Protein AF-A0A3D8VF14-F1 (afdb_monomer_lite)

Sequence (162 aa):
MRRDALTACCIALALAACGTTPEPVAVPSKEEAREQPVPIVTVTRGEFTLAADKLDVWNAVGQIVVNARGVEYLGRAQMLDLYSLRYRGVEFLVLTKAMTAAETGNVIRTRVTARTPAGKPIDNDATAEVLAMLQRALPAEVERVRAQQAKQKKKPVKRAKP

Foldseek 3Di:
DDDDDDDDDDDDDDDDDDDDDDDDDDDDDDDDDPPPPDFPFDDDQFKTKGQDALVLLLVLLVVDQVPPPQKDFPDDDVVQQWTWIAHPNATKIWHWAWDDCVVPVNGTMTMIGIAHPVRHHDRDPRSSVSVVSSVVRRVVSSVVSVVVVVVVVPDPPPPPDD

Structure (mmCIF, N/CA/C/O backbone):
data_AF-A0A3D8VF14-F1
#
_entry.id   AF-A0A3D8VF14-F1
#
loop_
_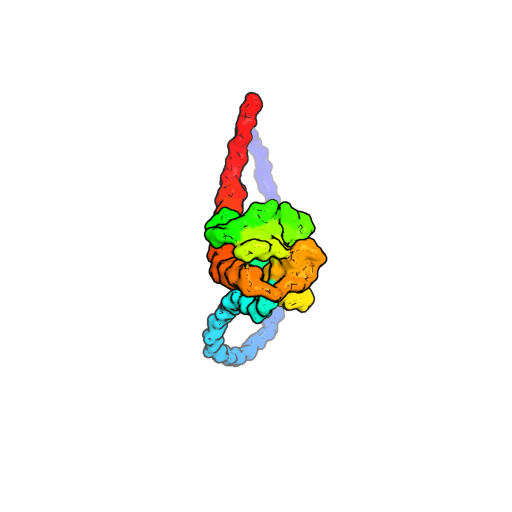atom_site.group_PDB
_atom_site.id
_atom_site.type_symbol
_atom_site.label_atom_id
_atom_site.label_alt_id
_atom_site.label_comp_id
_atom_site.label_asym_id
_atom_site.label_entity_id
_atom_site.label_seq_id
_atom_site.pdbx_PDB_ins_code
_atom_site.Cartn_x
_atom_site.Cartn_y
_atom_site.Cartn_z
_atom_site.occupancy
_atom_site.B_iso_or_equiv
_atom_site.auth_seq_id
_atom_site.auth_comp_id
_atom_site.auth_asym_id
_atom_site.auth_atom_id
_atom_site.pdbx_PDB_model_num
ATOM 1 N N . MET A 1 1 ? -8.199 18.675 -70.966 1.00 41.81 1 MET A N 1
ATOM 2 C CA . MET A 1 1 ? -6.810 18.923 -71.418 1.00 41.81 1 MET A CA 1
ATOM 3 C C . MET A 1 1 ? -5.908 18.346 -70.331 1.00 41.81 1 MET A C 1
ATOM 5 O O . MET A 1 1 ? -5.897 18.918 -69.259 1.00 41.81 1 MET A O 1
ATOM 9 N N . ARG A 1 2 ? -5.469 17.078 -70.340 1.00 44.56 2 ARG A N 1
ATOM 10 C CA . ARG A 1 2 ? -4.540 16.341 -71.230 1.00 44.56 2 ARG A CA 1
ATOM 11 C C . ARG A 1 2 ? -3.186 17.033 -71.437 1.00 44.56 2 ARG A C 1
ATOM 13 O O . ARG A 1 2 ? -3.196 18.135 -71.979 1.00 44.56 2 ARG A O 1
ATOM 20 N N . ARG A 1 3 ? -2.131 16.248 -71.135 1.00 45.19 3 ARG A N 1
ATOM 21 C CA . ARG A 1 3 ? -0.686 16.318 -71.464 1.00 45.19 3 ARG A CA 1
ATOM 22 C C . ARG A 1 3 ? 0.226 16.626 -70.269 1.00 45.19 3 ARG A C 1
ATOM 24 O O . ARG A 1 3 ? -0.072 17.567 -69.553 1.00 45.19 3 ARG A O 1
ATOM 31 N N . ASP A 1 4 ? 1.332 15.942 -69.964 1.00 44.56 4 ASP A N 1
ATOM 32 C CA . ASP A 1 4 ? 2.061 14.744 -70.443 1.00 44.56 4 ASP A CA 1
ATOM 33 C C . ASP A 1 4 ? 3.101 14.447 -69.314 1.00 44.56 4 ASP A C 1
ATOM 35 O O . ASP A 1 4 ? 3.607 15.383 -68.704 1.00 44.56 4 ASP A O 1
ATOM 39 N N . ALA A 1 5 ? 3.204 13.242 -68.745 1.00 46.09 5 ALA A N 1
ATOM 40 C CA . ALA A 1 5 ? 4.055 12.104 -69.132 1.00 46.09 5 ALA A CA 1
ATOM 41 C C . ALA A 1 5 ? 5.567 12.207 -68.785 1.00 46.09 5 ALA A C 1
ATOM 43 O O . ALA A 1 5 ? 6.276 13.066 -69.287 1.00 46.09 5 ALA A O 1
ATOM 44 N N . LEU A 1 6 ? 6.008 11.196 -68.014 1.00 48.19 6 LEU A N 1
ATOM 45 C CA . LEU A 1 6 ? 7.300 10.480 -68.027 1.00 48.19 6 LEU A CA 1
ATOM 46 C C . LEU A 1 6 ? 8.624 11.214 -67.734 1.00 48.19 6 LEU A C 1
ATOM 48 O O . LEU A 1 6 ? 9.002 12.129 -68.448 1.00 48.19 6 LEU A O 1
ATOM 52 N N . THR A 1 7 ? 9.398 10.656 -66.787 1.00 58.09 7 THR A N 1
ATOM 53 C CA . THR A 1 7 ? 10.824 10.215 -66.887 1.00 58.09 7 THR A CA 1
ATOM 54 C C . THR A 1 7 ? 11.209 9.678 -65.487 1.00 58.09 7 THR A C 1
ATOM 56 O O . THR A 1 7 ? 11.235 10.454 -64.542 1.00 58.09 7 THR A O 1
ATOM 59 N N . ALA A 1 8 ? 11.217 8.378 -65.158 1.00 42.50 8 ALA A N 1
ATOM 60 C CA . ALA A 1 8 ? 11.991 7.215 -65.630 1.00 42.50 8 ALA A CA 1
ATOM 61 C C . ALA A 1 8 ? 13.462 7.164 -65.147 1.00 42.50 8 ALA A C 1
ATOM 63 O O . ALA A 1 8 ? 14.253 8.008 -65.540 1.00 42.50 8 ALA A O 1
ATOM 64 N N . CYS A 1 9 ? 13.789 6.078 -64.414 1.00 36.78 9 CYS A N 1
ATOM 65 C CA . CYS A 1 9 ? 15.118 5.475 -64.161 1.00 36.78 9 CYS A CA 1
ATOM 66 C C . CYS A 1 9 ? 16.145 6.323 -63.365 1.00 36.78 9 CYS A C 1
ATOM 68 O O . CYS A 1 9 ? 16.334 7.494 -63.632 1.00 36.78 9 CYS A O 1
ATOM 70 N N . CYS A 1 10 ? 16.852 5.827 -62.344 1.00 45.12 10 CYS A N 1
ATOM 71 C CA . CYS A 1 10 ? 17.641 4.597 -62.333 1.00 45.12 10 CYS A CA 1
ATOM 72 C C . CYS A 1 10 ? 17.719 3.964 -60.934 1.00 45.12 10 CYS A C 1
ATOM 74 O O . CYS A 1 10 ? 18.094 4.599 -59.951 1.00 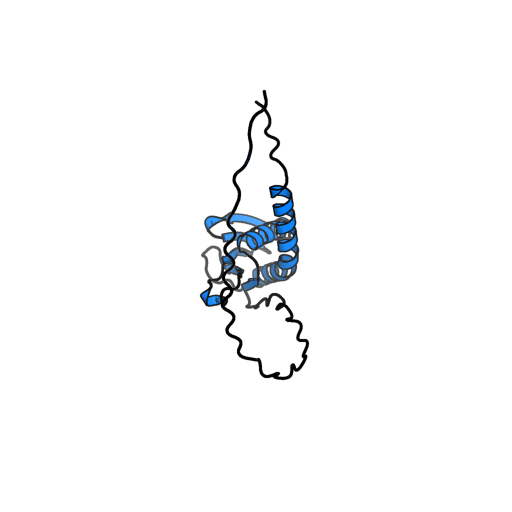45.12 10 CYS A O 1
ATOM 76 N N . ILE A 1 11 ? 17.434 2.665 -60.897 1.00 56.12 11 ILE A N 1
ATO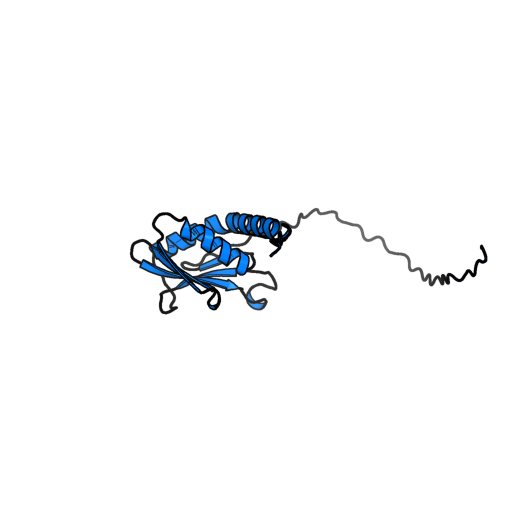M 77 C CA . ILE A 1 11 ? 17.815 1.729 -59.841 1.00 56.12 11 ILE A CA 1
ATOM 78 C C . ILE A 1 11 ? 19.313 1.443 -60.007 1.00 56.12 11 ILE A C 1
ATOM 80 O O . ILE A 1 11 ? 19.728 1.014 -61.081 1.00 56.12 11 ILE A O 1
ATOM 84 N N . ALA A 1 12 ? 20.113 1.642 -58.960 1.00 53.34 12 ALA A N 1
ATOM 85 C CA . ALA A 1 12 ? 21.499 1.180 -58.908 1.00 53.34 12 ALA A CA 1
ATOM 86 C C . ALA A 1 12 ? 21.631 0.085 -57.840 1.00 53.34 12 ALA A C 1
ATOM 88 O O . ALA A 1 12 ? 21.825 0.354 -56.657 1.00 53.34 12 ALA A O 1
ATOM 89 N N . LEU A 1 13 ? 21.488 -1.162 -58.291 1.00 49.22 13 LEU A N 1
ATOM 90 C CA . LEU A 1 13 ? 22.004 -2.349 -57.618 1.00 49.22 13 LEU A CA 1
ATOM 91 C C . LEU A 1 13 ? 23.521 -2.395 -57.838 1.00 49.22 13 LEU A C 1
ATOM 93 O O . LEU A 1 13 ? 23.967 -2.469 -58.980 1.00 49.22 13 LEU A O 1
ATOM 97 N N . ALA A 1 14 ? 24.302 -2.413 -56.760 1.00 51.81 14 ALA A N 1
ATOM 98 C CA . ALA A 1 14 ? 25.693 -2.847 -56.796 1.00 51.81 14 ALA A CA 1
ATOM 99 C C . ALA A 1 14 ? 25.903 -3.909 -55.712 1.00 51.81 14 ALA A C 1
ATOM 101 O O . ALA A 1 14 ? 25.919 -3.631 -54.514 1.00 51.81 14 ALA A O 1
ATOM 102 N N . LEU A 1 15 ? 25.994 -5.147 -56.189 1.00 45.56 15 LEU A N 1
ATOM 103 C CA . LEU A 1 15 ? 26.362 -6.350 -55.462 1.00 45.56 15 LEU A CA 1
ATOM 104 C C . LEU A 1 15 ? 27.842 -6.265 -55.066 1.00 45.56 15 LEU A C 1
ATOM 106 O O . LEU A 1 15 ? 28.704 -6.187 -55.937 1.00 45.56 15 LEU A O 1
ATOM 110 N N . ALA A 1 16 ? 28.138 -6.352 -53.771 1.00 48.97 16 ALA A N 1
ATOM 111 C CA . ALA A 1 16 ? 29.446 -6.769 -53.276 1.00 48.97 16 ALA A CA 1
ATOM 112 C C . ALA A 1 16 ? 29.259 -8.102 -52.545 1.00 48.97 16 ALA A C 1
ATOM 114 O O . ALA A 1 16 ? 28.955 -8.155 -51.355 1.00 48.97 16 ALA A O 1
ATOM 115 N N . ALA A 1 17 ? 29.370 -9.183 -53.315 1.00 41.16 17 ALA A N 1
ATOM 116 C CA . ALA A 1 17 ? 29.439 -10.549 -52.830 1.00 41.16 17 ALA A CA 1
ATOM 117 C C . ALA A 1 17 ? 30.912 -10.902 -52.576 1.00 41.16 17 ALA A C 1
ATOM 119 O O . ALA A 1 17 ? 31.660 -11.135 -53.521 1.00 41.16 17 ALA A O 1
ATOM 120 N N . CYS A 1 18 ? 31.317 -10.966 -51.309 1.00 56.66 18 CYS A N 1
ATOM 121 C CA . CYS A 1 18 ? 32.480 -11.745 -50.891 1.00 56.66 18 CYS A CA 1
ATOM 122 C C . CYS A 1 18 ? 31.958 -12.910 -50.058 1.00 56.66 18 CYS A C 1
ATOM 124 O O . CYS A 1 18 ? 31.510 -12.737 -48.925 1.00 56.66 18 CYS A O 1
ATOM 126 N N . GLY A 1 19 ? 31.955 -14.086 -50.679 1.00 41.59 19 GLY A N 1
ATOM 127 C CA . GLY A 1 19 ? 31.666 -15.343 -50.018 1.00 41.59 19 GLY A CA 1
ATOM 128 C C . GLY A 1 19 ? 32.865 -15.811 -49.202 1.00 41.59 19 GLY A C 1
ATOM 129 O O . GLY A 1 19 ? 33.971 -15.908 -49.727 1.00 41.59 19 GLY A O 1
ATOM 130 N N . THR A 1 20 ? 32.600 -16.174 -47.952 1.00 44.91 20 THR A N 1
ATOM 131 C CA . THR A 1 20 ? 33.368 -17.181 -47.222 1.00 44.91 20 THR A CA 1
ATOM 132 C C . THR A 1 20 ? 32.355 -18.171 -46.663 1.00 44.91 20 THR A C 1
ATOM 134 O O . THR A 1 20 ? 31.425 -17.797 -45.950 1.00 44.91 20 THR A O 1
ATOM 137 N N . THR A 1 21 ? 32.495 -19.422 -47.086 1.00 47.09 21 THR A N 1
ATOM 138 C CA . THR A 1 21 ? 31.618 -20.554 -46.780 1.00 47.09 21 THR A CA 1
ATOM 139 C C . THR A 1 21 ? 31.607 -20.868 -45.275 1.00 47.09 21 THR A C 1
ATOM 141 O O . THR A 1 21 ? 32.668 -20.835 -44.652 1.00 47.09 21 THR A O 1
ATOM 144 N N . PRO A 1 22 ? 30.439 -21.194 -44.691 1.00 46.53 22 PRO A N 1
ATOM 145 C CA . PRO A 1 22 ? 30.294 -21.539 -43.281 1.00 46.53 22 PRO A CA 1
ATOM 146 C C . PRO A 1 22 ? 30.652 -23.005 -42.998 1.00 46.53 22 PRO A C 1
ATOM 148 O O . PRO A 1 22 ? 30.297 -23.910 -43.752 1.00 46.53 22 PRO A O 1
ATOM 151 N N . GLU A 1 23 ? 31.310 -23.232 -41.865 1.00 49.12 23 GLU A N 1
ATOM 152 C CA . GLU A 1 23 ? 31.514 -24.549 -41.264 1.00 49.12 23 GLU A CA 1
ATOM 153 C C . GLU A 1 23 ? 30.236 -24.963 -40.497 1.00 49.12 23 GLU A C 1
ATOM 155 O O . GLU A 1 23 ? 29.686 -24.144 -39.750 1.00 49.12 23 GLU A O 1
ATOM 160 N N . PRO A 1 24 ? 29.708 -26.190 -40.670 1.00 50.38 24 PRO A N 1
ATOM 161 C CA . PRO A 1 24 ? 28.478 -26.613 -40.016 1.00 50.38 24 PRO A CA 1
ATOM 162 C C . PRO A 1 24 ? 28.791 -27.119 -38.605 1.00 50.38 24 PRO A C 1
ATOM 164 O O . PRO A 1 24 ? 29.052 -28.303 -38.398 1.00 50.38 24 PRO A O 1
ATOM 167 N N . VAL A 1 25 ? 28.740 -26.232 -37.610 1.00 56.06 25 VAL A N 1
ATOM 168 C CA . VAL A 1 25 ? 28.718 -26.670 -36.210 1.00 56.06 25 VAL A CA 1
ATOM 169 C C . VAL A 1 25 ? 27.299 -27.109 -35.870 1.00 56.06 25 VAL A C 1
ATOM 171 O O . VAL A 1 25 ? 26.347 -26.328 -35.895 1.00 56.06 25 VAL A O 1
ATOM 174 N N . ALA A 1 26 ? 27.192 -28.406 -35.605 1.00 51.78 26 ALA A N 1
ATOM 175 C CA . ALA A 1 26 ? 25.995 -29.112 -35.206 1.00 51.78 26 ALA A CA 1
ATOM 176 C C . ALA A 1 26 ? 25.226 -28.382 -34.096 1.00 51.78 26 ALA A C 1
ATOM 178 O O . ALA A 1 26 ? 25.776 -27.989 -33.069 1.00 51.78 26 ALA A O 1
ATOM 179 N N . VAL A 1 27 ? 23.922 -28.258 -34.314 1.00 57.34 27 VAL A N 1
ATOM 180 C CA . VAL A 1 27 ? 22.940 -27.809 -33.332 1.00 57.34 27 VAL A CA 1
ATOM 181 C C . VAL A 1 27 ? 22.700 -28.955 -32.345 1.00 57.34 27 VAL A C 1
ATOM 183 O O . VAL A 1 27 ? 22.226 -30.008 -32.777 1.00 57.34 27 VAL A O 1
ATOM 186 N N . PRO A 1 28 ? 22.914 -28.796 -31.030 1.00 51.44 28 PRO A N 1
ATOM 187 C CA . PRO A 1 28 ? 22.102 -29.512 -30.074 1.00 51.44 28 PRO A CA 1
ATOM 188 C C . PRO A 1 28 ? 20.849 -28.677 -29.824 1.00 51.44 28 PRO A C 1
ATOM 190 O O . PRO A 1 28 ? 20.872 -27.614 -29.204 1.00 51.44 28 PRO A O 1
ATOM 193 N N . SER A 1 29 ? 19.739 -29.189 -30.344 1.00 55.44 29 SER A N 1
ATOM 194 C CA . SER A 1 29 ? 18.408 -28.854 -29.865 1.00 55.44 29 SER A CA 1
ATOM 195 C C . SER A 1 29 ? 18.338 -29.176 -28.371 1.00 55.44 29 SER A C 1
ATOM 197 O O . SER A 1 29 ? 18.411 -30.341 -27.978 1.00 55.44 29 SER A O 1
ATOM 199 N N . LYS A 1 30 ? 18.205 -28.145 -27.538 1.00 46.62 30 LYS A N 1
ATOM 200 C CA . LYS A 1 30 ? 17.561 -28.258 -26.233 1.00 46.62 30 LYS A CA 1
ATOM 201 C C . LYS A 1 30 ? 16.713 -27.018 -26.011 1.00 46.62 30 LYS A C 1
ATOM 203 O O . LYS A 1 30 ? 17.165 -25.968 -25.570 1.00 46.62 30 LYS A O 1
ATOM 208 N N . GLU A 1 31 ? 15.471 -27.178 -26.425 1.00 58.25 31 GLU A N 1
ATOM 209 C CA . GLU A 1 31 ? 14.289 -26.705 -25.731 1.00 58.25 31 GLU A CA 1
ATOM 210 C C . GLU A 1 31 ? 14.545 -26.395 -24.247 1.00 58.25 31 GLU A C 1
ATOM 212 O O . GLU A 1 31 ? 14.567 -27.277 -23.396 1.00 58.25 31 GLU A O 1
ATOM 217 N N . GLU A 1 32 ? 14.735 -25.115 -23.951 1.00 49.78 32 GLU A N 1
ATOM 218 C CA . GLU A 1 32 ? 14.490 -24.541 -22.635 1.00 49.78 32 GLU A CA 1
ATOM 219 C C . GLU A 1 32 ? 13.587 -23.338 -22.872 1.00 49.78 32 GLU A C 1
ATOM 221 O O . GLU A 1 32 ? 14.016 -22.228 -23.205 1.00 49.78 32 GLU A O 1
ATOM 226 N N . ALA A 1 33 ? 12.285 -23.606 -22.761 1.00 52.72 33 ALA A N 1
ATOM 227 C CA . ALA A 1 33 ? 11.296 -22.598 -22.461 1.00 52.72 33 ALA A CA 1
ATOM 228 C C . ALA A 1 33 ? 11.879 -21.700 -21.366 1.00 52.72 33 ALA A C 1
ATOM 230 O O . ALA A 1 33 ? 12.089 -22.137 -20.236 1.00 52.72 33 ALA A O 1
ATOM 231 N N . ARG A 1 34 ? 12.193 -20.448 -21.716 1.00 44.28 34 ARG A N 1
ATOM 232 C CA . ARG A 1 34 ? 12.474 -19.425 -20.717 1.00 44.28 34 ARG A CA 1
ATOM 233 C C . ARG A 1 34 ? 11.177 -19.213 -19.959 1.00 44.28 34 ARG A C 1
ATOM 235 O O . ARG A 1 34 ? 10.318 -18.442 -20.380 1.00 44.28 34 ARG A O 1
ATOM 242 N N . GLU A 1 35 ? 11.045 -19.956 -18.873 1.00 52.06 35 GLU A N 1
ATOM 243 C CA . GLU A 1 35 ? 10.124 -19.685 -17.793 1.00 52.06 35 GLU A CA 1
ATOM 244 C C . GLU A 1 35 ? 10.344 -18.220 -17.418 1.00 52.06 35 GLU A C 1
ATOM 246 O O . GLU A 1 35 ? 11.394 -17.835 -16.897 1.00 52.06 35 GLU A O 1
ATOM 251 N N . GLN A 1 36 ? 9.405 -17.358 -17.822 1.00 57.94 36 GLN A N 1
ATOM 252 C CA . GLN A 1 36 ? 9.379 -15.994 -17.321 1.00 57.94 36 GLN A CA 1
ATOM 253 C C . GLN A 1 36 ? 9.352 -16.133 -15.803 1.00 57.94 36 GLN A C 1
ATOM 255 O O . GLN A 1 36 ? 8.447 -16.809 -15.305 1.00 57.94 36 GLN A O 1
ATOM 260 N N . PRO A 1 37 ? 10.327 -15.574 -15.066 1.00 54.16 37 PRO A N 1
ATOM 261 C CA . PRO A 1 37 ? 10.348 -15.743 -13.631 1.00 54.16 37 PRO A CA 1
ATOM 262 C C . PRO A 1 37 ? 9.028 -15.197 -13.102 1.00 54.16 37 PRO A C 1
ATOM 264 O O . PRO A 1 37 ? 8.734 -14.005 -13.242 1.00 54.16 37 PRO A O 1
ATOM 267 N N . VAL A 1 38 ? 8.225 -16.093 -12.524 1.00 59.00 38 VAL A N 1
ATOM 268 C CA . VAL A 1 38 ? 7.107 -15.737 -11.652 1.00 59.00 38 VAL A CA 1
ATOM 269 C C . VAL A 1 38 ? 7.582 -14.596 -10.757 1.00 59.00 38 VAL A C 1
ATOM 271 O O . VAL A 1 38 ? 8.709 -14.669 -10.254 1.00 59.00 38 VAL A O 1
ATOM 274 N N . PRO A 1 39 ? 6.801 -13.512 -10.599 1.00 54.69 39 PRO A N 1
ATOM 275 C CA . PRO A 1 39 ? 7.248 -12.339 -9.868 1.00 54.69 39 PRO A CA 1
ATOM 276 C C . PRO A 1 39 ? 7.674 -12.773 -8.468 1.00 54.69 39 PRO A C 1
ATOM 278 O O . PRO A 1 39 ? 6.836 -13.094 -7.630 1.00 54.69 39 PRO A O 1
ATOM 281 N N . ILE A 1 40 ? 8.989 -12.838 -8.246 1.00 50.34 40 ILE A N 1
ATOM 282 C CA . ILE A 1 40 ? 9.557 -13.236 -6.963 1.00 50.34 40 ILE A CA 1
ATOM 283 C C . ILE A 1 40 ? 9.166 -12.137 -5.992 1.00 50.34 40 ILE A C 1
ATOM 285 O O . ILE A 1 40 ? 9.713 -11.034 -6.039 1.00 50.34 40 ILE A O 1
ATOM 289 N N . VAL A 1 41 ? 8.180 -12.433 -5.157 1.00 58.66 41 VAL A N 1
ATOM 290 C CA . VAL A 1 41 ? 7.837 -11.592 -4.030 1.00 58.66 41 VAL A CA 1
ATOM 291 C C . VAL A 1 41 ? 8.807 -11.953 -2.914 1.00 58.66 41 VAL A C 1
ATOM 293 O O . VAL A 1 41 ? 8.646 -12.971 -2.246 1.00 58.66 41 VAL A O 1
ATOM 296 N N . THR A 1 42 ? 9.855 -11.154 -2.733 1.00 57.44 42 THR A N 1
ATOM 297 C CA . THR A 1 42 ? 10.742 -11.296 -1.571 1.00 57.44 42 THR A CA 1
ATOM 298 C C . THR A 1 42 ? 9.999 -10.798 -0.339 1.00 57.44 42 THR A C 1
ATOM 300 O O . THR A 1 42 ? 9.602 -9.634 -0.315 1.00 57.44 42 THR A O 1
ATOM 303 N N . VAL A 1 43 ? 9.783 -11.668 0.649 1.00 54.75 43 VAL A N 1
ATOM 304 C CA . VAL A 1 43 ? 9.014 -11.353 1.860 1.00 54.75 43 VAL A CA 1
ATOM 305 C C . VAL A 1 43 ? 9.967 -11.080 3.013 1.00 54.75 43 VAL A C 1
ATOM 307 O O . VAL A 1 43 ? 10.675 -11.978 3.461 1.00 54.75 43 VAL A O 1
ATOM 310 N N . THR A 1 44 ? 9.927 -9.857 3.524 1.00 61.06 44 THR A N 1
ATOM 311 C CA . THR A 1 44 ? 10.473 -9.503 4.837 1.00 61.06 44 THR A CA 1
ATOM 312 C C . THR A 1 44 ? 9.289 -9.066 5.696 1.00 61.06 44 THR A C 1
ATOM 314 O O . THR A 1 44 ? 8.346 -8.459 5.187 1.00 61.06 44 THR A O 1
ATOM 317 N N . ARG A 1 45 ? 9.270 -9.361 7.001 1.00 73.62 45 ARG A N 1
ATOM 318 C CA . ARG A 1 45 ? 8.191 -8.866 7.876 1.00 73.62 45 ARG A CA 1
ATOM 319 C C . ARG A 1 45 ? 8.138 -7.332 7.767 1.00 73.62 45 ARG A C 1
ATOM 321 O O . ARG A 1 45 ? 9.104 -6.662 8.112 1.00 73.62 45 ARG A O 1
ATOM 328 N N . GLY A 1 46 ? 7.047 -6.792 7.219 1.00 81.94 46 GLY A N 1
ATOM 329 C CA . GLY A 1 46 ? 6.886 -5.351 6.979 1.00 81.94 46 GLY A CA 1
ATOM 330 C C . GLY A 1 46 ? 7.155 -4.857 5.547 1.00 81.94 46 GLY A C 1
ATOM 331 O O . GLY A 1 46 ? 6.881 -3.686 5.268 1.00 81.94 46 GLY A O 1
ATOM 332 N N . GLU A 1 47 ? 7.625 -5.701 4.620 1.00 93.31 47 GLU A N 1
ATOM 333 C CA . GLU A 1 47 ? 7.782 -5.325 3.209 1.00 93.31 47 GLU A CA 1
ATOM 334 C C . GLU A 1 47 ? 7.744 -6.494 2.218 1.00 93.31 47 GLU A C 1
ATOM 336 O O . GLU A 1 47 ? 8.105 -7.629 2.525 1.00 93.31 47 GLU A O 1
ATOM 341 N N . PHE A 1 48 ? 7.354 -6.189 0.982 1.00 95.50 48 PHE A N 1
ATOM 342 C CA . PHE A 1 48 ? 7.484 -7.110 -0.137 1.00 95.50 48 PHE A CA 1
ATOM 343 C C . PHE A 1 48 ? 7.718 -6.381 -1.463 1.00 95.50 48 PHE A C 1
ATOM 345 O O . PHE A 1 48 ? 7.534 -5.166 -1.570 1.00 95.50 48 PHE A O 1
ATOM 352 N N . THR A 1 49 ? 8.134 -7.118 -2.491 1.00 96.38 49 THR A N 1
ATOM 353 C CA . THR A 1 49 ? 8.389 -6.575 -3.834 1.00 96.38 49 THR A CA 1
ATOM 354 C C . THR A 1 49 ? 7.433 -7.156 -4.870 1.00 96.38 49 THR A C 1
ATOM 356 O O . THR A 1 49 ? 6.991 -8.296 -4.761 1.00 96.38 49 THR A O 1
ATOM 359 N N . LEU A 1 50 ? 7.093 -6.365 -5.888 1.00 95.88 50 LEU A N 1
ATOM 360 C CA . LEU A 1 50 ? 6.233 -6.784 -6.993 1.00 95.88 50 LEU A CA 1
ATOM 361 C C . LEU A 1 50 ? 6.842 -6.355 -8.330 1.00 95.88 50 LEU A C 1
ATOM 363 O O . LEU A 1 50 ? 7.297 -5.219 -8.472 1.00 95.88 50 LEU A O 1
ATOM 367 N N . ALA A 1 51 ? 6.828 -7.249 -9.322 1.00 95.69 51 ALA A N 1
ATOM 368 C CA . ALA A 1 51 ? 7.275 -6.953 -10.686 1.00 95.69 51 ALA A CA 1
ATOM 369 C C . ALA A 1 51 ? 6.197 -6.185 -11.471 1.00 95.69 51 ALA A C 1
ATOM 371 O O . ALA A 1 51 ? 5.550 -6.710 -12.374 1.00 95.69 51 ALA A O 1
ATOM 372 N N . ALA A 1 52 ? 5.958 -4.939 -11.069 1.00 96.50 52 ALA A N 1
ATOM 373 C CA . ALA A 1 52 ? 5.009 -4.035 -11.700 1.00 96.50 52 ALA A CA 1
ATOM 374 C C . ALA A 1 52 ? 5.438 -2.575 -11.509 1.00 96.50 52 ALA A C 1
ATOM 376 O O . ALA A 1 52 ? 6.156 -2.244 -10.557 1.00 96.50 52 ALA A O 1
ATOM 377 N N . ASP A 1 53 ? 4.975 -1.709 -12.414 1.00 96.56 53 ASP A N 1
ATOM 378 C CA . ASP A 1 53 ? 5.184 -0.266 -12.323 1.00 96.56 53 ASP A CA 1
ATOM 379 C C . ASP A 1 53 ? 4.506 0.328 -11.081 1.00 96.56 53 ASP A C 1
ATOM 381 O O . ASP A 1 53 ? 3.415 -0.085 -10.680 1.00 96.56 53 ASP A O 1
ATOM 385 N N . LYS A 1 54 ? 5.145 1.344 -10.499 1.00 97.25 54 LYS A N 1
ATOM 386 C CA . LYS A 1 54 ? 4.704 1.989 -9.262 1.00 97.25 54 LYS A CA 1
ATOM 387 C C . LYS A 1 54 ? 3.283 2.529 -9.357 1.00 97.25 54 LYS A C 1
ATOM 389 O O . LYS A 1 54 ? 2.534 2.414 -8.391 1.00 97.25 54 LYS A O 1
ATOM 394 N N . LEU A 1 55 ? 2.905 3.141 -10.479 1.00 96.81 55 LEU A N 1
ATOM 395 C CA . LEU A 1 55 ? 1.590 3.759 -10.616 1.00 96.81 55 LEU A CA 1
ATOM 396 C C . LEU A 1 55 ? 0.483 2.703 -10.683 1.00 96.81 55 LEU A C 1
ATOM 398 O O . LEU A 1 55 ? -0.588 2.909 -10.107 1.00 96.81 55 LEU A O 1
ATOM 402 N N . ASP A 1 56 ? 0.739 1.568 -11.332 1.00 97.75 56 ASP A N 1
ATOM 403 C CA . ASP A 1 56 ? -0.192 0.437 -11.342 1.00 97.75 56 ASP A CA 1
ATOM 404 C C . ASP A 1 56 ? -0.378 -0.121 -9.929 1.00 97.75 56 ASP A C 1
ATOM 406 O O . ASP A 1 56 ? -1.511 -0.273 -9.469 1.00 97.75 56 ASP A O 1
ATOM 410 N N . VAL A 1 57 ? 0.729 -0.359 -9.215 1.00 98.31 57 VAL A N 1
ATOM 411 C CA . VAL A 1 57 ? 0.703 -0.866 -7.835 1.00 98.31 57 VAL A CA 1
ATOM 412 C C . VAL A 1 57 ? 0.001 0.109 -6.902 1.00 98.31 57 VAL A C 1
ATOM 414 O O . VAL A 1 57 ? -0.856 -0.309 -6.132 1.00 98.31 57 VAL A O 1
ATOM 417 N N . TRP A 1 58 ? 0.310 1.403 -6.988 1.00 98.31 58 TRP A N 1
ATOM 418 C CA . TRP A 1 58 ? -0.330 2.438 -6.180 1.00 98.31 58 TRP A CA 1
ATOM 419 C C . TRP A 1 58 ? -1.849 2.425 -6.383 1.00 98.31 58 TRP A C 1
ATOM 421 O O . TRP A 1 58 ? -2.602 2.301 -5.420 1.00 98.31 58 TRP A O 1
ATOM 431 N N . ASN A 1 59 ? -2.316 2.440 -7.635 1.00 97.94 59 ASN A N 1
ATOM 432 C CA . ASN A 1 59 ? -3.748 2.385 -7.933 1.00 97.94 59 ASN A CA 1
ATOM 433 C C . ASN A 1 59 ? -4.399 1.092 -7.420 1.00 97.94 59 ASN A C 1
ATOM 435 O O . ASN A 1 59 ? -5.489 1.152 -6.849 1.00 97.94 59 ASN A O 1
ATOM 439 N N . ALA A 1 60 ? -3.734 -0.051 -7.595 1.00 98.44 60 ALA A N 1
ATOM 440 C CA . ALA A 1 60 ? -4.223 -1.347 -7.137 1.00 98.44 60 ALA A CA 1
ATOM 441 C C . ALA A 1 60 ? -4.310 -1.428 -5.603 1.00 98.44 60 ALA A C 1
ATOM 443 O O . ALA A 1 60 ? -5.326 -1.882 -5.082 1.00 98.44 60 ALA A O 1
ATOM 444 N N . VAL A 1 61 ? -3.314 -0.910 -4.867 1.00 98.44 61 VAL A N 1
ATOM 445 C CA . VAL A 1 61 ? -3.389 -0.767 -3.400 1.00 98.44 61 VAL A CA 1
ATOM 446 C C . VAL A 1 61 ? -4.628 0.036 -3.032 1.00 98.44 61 VAL A C 1
ATOM 448 O O . VAL A 1 61 ? -5.409 -0.417 -2.201 1.00 98.44 61 VAL A O 1
ATOM 451 N N . GLY A 1 62 ? -4.849 1.177 -3.694 1.00 97.69 62 GLY A N 1
ATOM 452 C CA . GLY A 1 62 ? -6.039 2.000 -3.495 1.00 97.69 62 GLY A CA 1
ATOM 453 C C . GLY A 1 62 ? -7.344 1.219 -3.650 1.00 97.69 62 GLY A C 1
ATOM 454 O O . GLY A 1 62 ? -8.192 1.307 -2.771 1.00 97.69 62 GLY A O 1
ATOM 455 N N . GLN A 1 63 ? -7.490 0.429 -4.719 1.00 97.94 63 GLN A N 1
ATOM 456 C CA . GLN A 1 63 ? -8.684 -0.399 -4.938 1.00 97.94 63 GLN A CA 1
ATOM 457 C C . GLN A 1 63 ? -8.860 -1.479 -3.868 1.00 97.94 63 GLN A C 1
ATOM 459 O O . GLN A 1 63 ? -9.982 -1.735 -3.435 1.00 97.94 63 GLN A O 1
ATOM 464 N N . ILE A 1 64 ? -7.772 -2.097 -3.409 1.00 98.25 64 ILE A N 1
ATOM 465 C CA . ILE A 1 64 ? -7.846 -3.150 -2.392 1.00 98.25 64 ILE A CA 1
ATOM 466 C C . ILE A 1 64 ? -8.237 -2.558 -1.035 1.00 98.25 64 ILE A C 1
ATOM 468 O O . ILE A 1 64 ? -9.190 -3.028 -0.419 1.00 98.25 64 ILE A O 1
ATOM 472 N N . VAL A 1 65 ? -7.531 -1.525 -0.562 1.00 97.88 65 VAL A N 1
ATOM 473 C CA . VAL A 1 65 ? -7.678 -1.043 0.824 1.00 97.88 65 VAL A CA 1
ATOM 474 C C . VAL A 1 65 ? -9.017 -0.364 1.089 1.00 97.88 65 VAL A C 1
ATOM 476 O O . VAL A 1 65 ? -9.538 -0.499 2.188 1.00 97.88 65 VAL A O 1
ATOM 479 N N . VAL A 1 66 ? -9.610 0.315 0.100 1.00 97.06 66 VAL A N 1
ATOM 480 C CA . VAL A 1 66 ? -10.934 0.951 0.270 1.00 97.06 66 VAL A CA 1
ATOM 481 C C . VAL A 1 66 ? -12.076 -0.064 0.345 1.00 97.06 66 VAL A C 1
ATOM 483 O O . VAL A 1 66 ? -13.148 0.263 0.841 1.00 97.06 66 VAL A O 1
ATOM 486 N N . ASN A 1 67 ? -11.849 -1.289 -0.136 1.00 96.62 67 ASN A N 1
ATOM 487 C CA . ASN A 1 67 ? -12.824 -2.380 -0.117 1.00 96.62 67 ASN A CA 1
ATOM 488 C C . ASN A 1 67 ? -12.480 -3.460 0.926 1.00 96.62 67 ASN A C 1
ATOM 490 O O . ASN A 1 67 ? -13.213 -4.440 1.072 1.00 96.62 67 ASN A O 1
ATOM 494 N N . ALA A 1 68 ? -11.362 -3.316 1.641 1.00 97.38 68 ALA A N 1
ATOM 495 C CA . ALA A 1 68 ? -10.893 -4.303 2.601 1.00 97.38 68 ALA A CA 1
ATOM 496 C C . ALA A 1 68 ? -11.680 -4.207 3.914 1.00 97.38 68 ALA A C 1
ATOM 498 O O . ALA A 1 68 ? -11.765 -3.157 4.550 1.00 97.38 68 ALA A O 1
ATOM 499 N N . ARG A 1 69 ? -12.243 -5.333 4.360 1.00 96.50 69 ARG A N 1
ATOM 500 C CA . ARG A 1 69 ? -13.016 -5.385 5.605 1.00 96.50 69 ARG A CA 1
ATOM 501 C C . ARG A 1 69 ? -12.130 -5.049 6.808 1.00 96.50 69 ARG A C 1
ATOM 503 O O . ARG A 1 69 ? -11.091 -5.668 7.008 1.00 96.50 69 ARG A O 1
ATOM 510 N N . GLY A 1 70 ? -12.589 -4.116 7.639 1.00 96.88 70 GLY A N 1
ATOM 511 C CA . GLY A 1 70 ? -11.920 -3.728 8.886 1.00 96.88 70 GLY A CA 1
ATOM 512 C C . GLY A 1 70 ? -10.719 -2.797 8.708 1.00 96.88 70 GLY A C 1
ATOM 513 O O . GLY A 1 70 ? -10.222 -2.285 9.709 1.00 96.88 70 GLY A O 1
ATOM 514 N N . VAL A 1 71 ? -10.270 -2.557 7.472 1.00 98.38 71 VAL A N 1
ATOM 515 C CA . VAL A 1 71 ? -9.267 -1.536 7.161 1.00 98.38 71 VAL A CA 1
ATOM 516 C C . VAL A 1 71 ? -9.982 -0.205 6.998 1.00 98.38 71 VAL A C 1
ATOM 518 O O . VAL A 1 71 ? -10.871 -0.054 6.165 1.00 98.38 71 VAL A O 1
ATOM 521 N N . GLU A 1 72 ? -9.578 0.775 7.788 1.00 98.50 72 GLU A N 1
ATOM 522 C CA . GLU A 1 72 ? -10.032 2.144 7.643 1.00 98.50 72 GLU A CA 1
ATOM 523 C C . GLU A 1 72 ? -9.044 2.924 6.782 1.00 98.50 72 GLU A C 1
ATOM 525 O O . GLU A 1 72 ? -7.858 3.044 7.097 1.00 98.50 72 GLU A O 1
ATOM 530 N N . TYR A 1 73 ? -9.550 3.467 5.681 1.00 98.06 73 TYR A N 1
ATOM 531 C CA . TYR A 1 73 ? -8.797 4.345 4.801 1.00 98.06 73 TYR A CA 1
ATOM 532 C C . TYR A 1 73 ? -8.830 5.776 5.351 1.00 98.06 73 TYR A C 1
ATOM 534 O O . TYR A 1 73 ? -9.876 6.423 5.333 1.00 98.06 73 TYR A O 1
ATOM 542 N N . LEU A 1 74 ? -7.686 6.273 5.826 1.00 98.19 74 LEU A N 1
ATOM 543 C CA . LEU A 1 74 ? -7.572 7.624 6.389 1.00 98.19 74 LEU A CA 1
ATOM 544 C C . LEU A 1 74 ? -7.202 8.660 5.321 1.00 98.19 74 LEU A C 1
ATOM 546 O O . LEU A 1 74 ? -7.587 9.822 5.412 1.00 98.19 74 LEU A O 1
ATOM 550 N N . GLY A 1 75 ? -6.462 8.252 4.289 1.00 97.94 75 GLY A N 1
ATOM 551 C CA . GLY A 1 75 ? -6.106 9.133 3.183 1.00 97.94 75 GLY A CA 1
ATOM 552 C C . GLY A 1 75 ? -4.973 8.604 2.313 1.00 97.94 75 GLY A C 1
ATOM 553 O O . GLY A 1 75 ? -4.450 7.508 2.517 1.00 97.94 75 GLY A O 1
ATOM 554 N N . ARG A 1 76 ? -4.570 9.413 1.328 1.00 97.69 76 ARG A N 1
ATOM 555 C CA . ARG A 1 76 ? -3.433 9.130 0.443 1.00 97.69 76 ARG A CA 1
ATOM 556 C C . ARG A 1 76 ? -2.699 10.408 0.062 1.00 97.69 76 ARG A C 1
ATOM 558 O O . ARG A 1 76 ? -3.323 11.452 -0.112 1.00 97.69 76 ARG A O 1
ATOM 565 N N . ALA A 1 77 ? -1.398 10.292 -0.166 1.00 97.25 77 ALA A N 1
ATOM 566 C CA . ALA A 1 77 ? -0.573 11.364 -0.708 1.00 97.25 77 ALA A CA 1
ATOM 567 C C . ALA A 1 77 ? 0.241 10.817 -1.883 1.00 97.25 77 ALA A C 1
ATOM 569 O O . ALA A 1 77 ? 1.256 10.147 -1.697 1.00 97.25 77 ALA A O 1
ATOM 570 N N . GLN A 1 78 ? -0.216 11.094 -3.107 1.00 95.94 78 GLN A N 1
ATOM 571 C CA . GLN A 1 78 ? 0.382 10.527 -4.320 1.00 95.94 78 GLN A CA 1
ATOM 572 C C . GLN A 1 78 ? 1.835 10.973 -4.515 1.00 95.94 78 GLN A C 1
ATOM 574 O O . GLN A 1 78 ? 2.673 10.151 -4.859 1.00 95.94 78 GLN A O 1
ATOM 579 N N . MET A 1 79 ? 2.157 12.241 -4.232 1.00 96.00 79 MET A N 1
ATOM 580 C CA . MET A 1 79 ? 3.536 12.745 -4.331 1.00 96.00 79 MET A CA 1
ATOM 581 C C . MET A 1 79 ? 4.503 12.059 -3.356 1.00 96.00 79 MET A C 1
ATOM 583 O O . MET A 1 79 ? 5.706 12.058 -3.589 1.00 96.00 79 MET A O 1
ATOM 587 N N . LEU A 1 80 ? 3.982 11.472 -2.276 1.00 95.75 80 LEU A N 1
ATOM 588 C CA . LEU A 1 80 ? 4.766 10.741 -1.282 1.00 95.75 80 LEU A CA 1
ATOM 589 C C . LEU A 1 80 ? 4.677 9.219 -1.462 1.00 95.75 80 LEU A C 1
ATOM 591 O O . LEU A 1 80 ? 5.344 8.484 -0.733 1.00 95.75 80 LEU A O 1
ATOM 595 N N . ASP A 1 81 ? 3.911 8.748 -2.449 1.00 97.56 81 ASP A N 1
ATOM 596 C CA . ASP A 1 81 ? 3.618 7.339 -2.726 1.00 97.56 81 ASP A CA 1
ATOM 597 C C . ASP A 1 81 ? 3.073 6.570 -1.517 1.00 97.56 81 ASP A C 1
ATOM 599 O O . ASP A 1 81 ? 3.479 5.431 -1.279 1.00 97.56 81 ASP A O 1
ATOM 603 N N . LEU A 1 82 ? 2.199 7.199 -0.726 1.00 97.31 82 LEU A N 1
ATOM 604 C CA . LEU A 1 82 ? 1.704 6.600 0.510 1.00 97.31 82 LEU A CA 1
ATOM 605 C C . LEU A 1 82 ? 0.185 6.606 0.647 1.00 97.31 82 LEU A C 1
ATOM 607 O O . LEU A 1 82 ? -0.520 7.469 0.112 1.00 97.31 82 LEU A O 1
ATOM 611 N N . TYR A 1 83 ? -0.271 5.640 1.431 1.00 98.56 83 TYR A N 1
ATOM 612 C CA . TYR A 1 83 ? -1.612 5.486 1.968 1.00 98.56 83 TYR A CA 1
ATOM 613 C C . TYR A 1 83 ? -1.529 5.542 3.491 1.00 98.56 83 TYR A C 1
ATOM 615 O O . TYR A 1 83 ? -0.672 4.873 4.063 1.00 98.56 83 TYR A O 1
ATOM 623 N N . SER A 1 84 ? -2.404 6.312 4.136 1.00 98.44 84 SER A N 1
ATOM 624 C CA . SER A 1 84 ? -2.582 6.277 5.591 1.00 98.44 84 SER A CA 1
ATOM 625 C C . SER A 1 84 ? -3.779 5.396 5.921 1.00 98.44 84 SER A C 1
ATOM 627 O O . SER A 1 84 ? -4.870 5.606 5.380 1.00 98.44 84 SER A O 1
ATOM 629 N N . LEU A 1 85 ? -3.559 4.385 6.760 1.00 98.62 85 LEU A N 1
ATOM 630 C CA . LEU A 1 85 ? -4.530 3.349 7.088 1.00 98.62 85 LEU A CA 1
ATOM 631 C C . LEU A 1 85 ? -4.606 3.153 8.601 1.00 98.62 85 LEU A C 1
ATOM 633 O O . LEU A 1 85 ? -3.611 3.308 9.312 1.00 98.62 85 LEU A O 1
ATOM 637 N N . ARG A 1 86 ? -5.771 2.716 9.078 1.00 98.62 86 ARG A N 1
ATOM 638 C CA . ARG A 1 86 ? -5.943 2.174 10.426 1.00 98.62 86 ARG A CA 1
ATOM 639 C C . ARG A 1 86 ? -6.529 0.770 10.350 1.00 98.62 86 ARG A C 1
ATOM 641 O O . ARG A 1 86 ? -7.514 0.540 9.659 1.00 98.62 86 ARG A O 1
ATOM 648 N N . TYR A 1 87 ? -5.926 -0.184 11.051 1.00 98.44 87 TYR A N 1
ATOM 649 C CA . TYR A 1 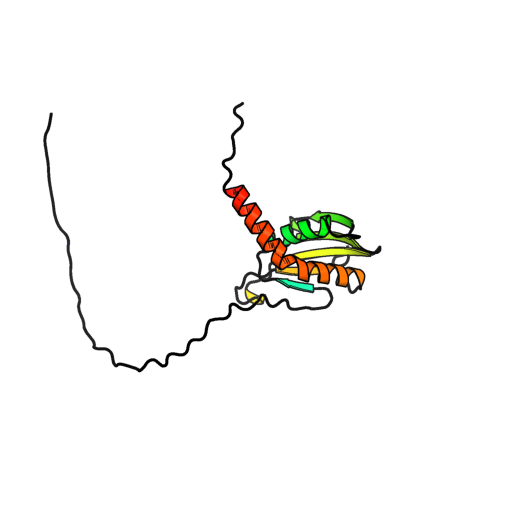87 ? -6.421 -1.561 11.131 1.00 98.44 87 TYR A CA 1
ATOM 650 C C . TYR A 1 87 ? -6.269 -2.076 12.556 1.00 98.44 87 TYR A C 1
ATOM 652 O O . TYR A 1 87 ? -5.198 -1.958 13.146 1.00 98.44 87 TYR A O 1
ATOM 660 N N . ARG A 1 88 ? -7.354 -2.615 13.129 1.00 97.75 88 ARG A N 1
ATOM 661 C CA . ARG A 1 88 ? -7.384 -3.126 14.516 1.00 97.75 88 ARG A CA 1
ATOM 662 C C . ARG A 1 88 ? -6.815 -2.124 15.541 1.00 97.75 88 ARG A C 1
ATOM 664 O O . ARG A 1 88 ? -6.102 -2.503 16.463 1.00 97.75 88 ARG A O 1
ATOM 671 N N . GLY A 1 89 ? -7.117 -0.836 15.355 1.00 97.50 89 GLY A N 1
ATOM 672 C CA . GLY A 1 89 ? -6.659 0.259 16.221 1.00 97.50 89 GLY A CA 1
ATOM 673 C C . GLY A 1 89 ? -5.228 0.750 15.970 1.00 97.50 89 GLY A C 1
ATOM 674 O O . GLY A 1 89 ? -4.829 1.742 16.570 1.00 97.50 89 GLY A O 1
ATOM 675 N N . VAL A 1 90 ? -4.470 0.116 15.071 1.00 98.12 90 VAL A N 1
ATOM 676 C CA . VAL A 1 90 ? -3.101 0.519 14.722 1.00 98.12 90 VAL A CA 1
ATOM 677 C C . VAL A 1 90 ? -3.129 1.417 13.491 1.00 98.12 90 VAL A C 1
ATOM 679 O O . VAL A 1 90 ? -3.622 1.002 12.443 1.00 98.12 90 VAL A O 1
ATOM 682 N N . GLU A 1 91 ? -2.593 2.632 13.612 1.00 98.25 91 GLU A N 1
ATOM 683 C CA . GLU A 1 91 ? -2.386 3.556 12.492 1.00 98.25 91 GLU A CA 1
ATOM 684 C C . GLU A 1 91 ? -0.991 3.376 11.885 1.00 98.25 91 GLU A C 1
ATOM 686 O O . GLU A 1 91 ? 0.015 3.300 12.597 1.00 98.25 91 GLU A O 1
ATOM 691 N N . PHE A 1 92 ? -0.927 3.300 10.559 1.00 98.19 92 PHE A N 1
ATOM 692 C CA . PHE A 1 92 ? 0.312 3.091 9.822 1.00 98.19 92 PHE A CA 1
ATOM 693 C C . PHE A 1 92 ? 0.204 3.596 8.382 1.00 98.19 92 PHE A C 1
ATOM 695 O O . PHE A 1 92 ? -0.875 3.849 7.845 1.00 98.19 92 PHE A O 1
ATOM 702 N N . LEU A 1 93 ? 1.363 3.720 7.746 1.00 98.31 93 LEU A N 1
ATOM 703 C CA . LEU A 1 93 ? 1.507 4.111 6.356 1.00 98.31 93 LEU A CA 1
ATOM 704 C C . LEU A 1 93 ? 1.858 2.890 5.510 1.00 98.31 93 LEU A C 1
ATOM 706 O O . LEU A 1 93 ? 2.748 2.128 5.882 1.00 98.31 93 LEU A O 1
ATOM 710 N N . VAL A 1 94 ? 1.229 2.746 4.346 1.00 98.31 94 VAL A N 1
ATOM 711 C CA . VAL A 1 94 ? 1.669 1.827 3.285 1.00 98.31 94 VAL A CA 1
ATOM 712 C C . VAL A 1 94 ? 2.310 2.645 2.176 1.00 98.31 94 VAL A C 1
ATOM 714 O O . VAL A 1 94 ? 1.656 3.511 1.598 1.00 98.31 94 VAL A O 1
ATOM 717 N N . LEU A 1 95 ? 3.580 2.376 1.878 1.00 98.31 95 LEU A N 1
ATOM 718 C CA . LEU A 1 95 ? 4.347 3.066 0.844 1.00 98.31 95 LEU A CA 1
ATOM 719 C C . LEU A 1 95 ? 4.579 2.147 -0.354 1.00 98.31 95 LEU A C 1
ATOM 721 O O . LEU A 1 95 ? 4.957 0.992 -0.169 1.00 98.31 95 LEU A O 1
ATOM 725 N N . THR A 1 96 ? 4.440 2.682 -1.566 1.00 98.06 96 THR A N 1
ATOM 726 C CA . THR A 1 96 ? 4.684 1.983 -2.841 1.00 98.06 96 THR A CA 1
ATOM 727 C C . THR A 1 96 ? 5.825 2.660 -3.598 1.00 98.06 96 THR A C 1
ATOM 729 O O . THR A 1 96 ? 5.599 3.576 -4.387 1.00 98.06 96 THR A O 1
ATOM 732 N N . LYS A 1 97 ? 7.073 2.265 -3.342 1.00 97.62 97 LYS A N 1
ATOM 733 C CA . LYS A 1 97 ? 8.257 2.927 -3.910 1.00 97.62 97 LYS A CA 1
ATOM 734 C C . LYS A 1 97 ? 8.777 2.173 -5.125 1.00 97.62 97 LYS A C 1
ATOM 736 O O . LYS A 1 97 ? 8.995 0.967 -5.055 1.00 97.62 97 LYS A O 1
ATOM 741 N N . ALA A 1 98 ? 9.001 2.887 -6.227 1.00 97.25 98 ALA A N 1
ATOM 742 C CA . ALA A 1 98 ? 9.739 2.334 -7.357 1.00 97.25 98 ALA A CA 1
ATOM 743 C C . ALA A 1 98 ? 11.153 1.968 -6.892 1.00 97.25 98 ALA A C 1
ATOM 745 O O . ALA A 1 98 ? 11.799 2.759 -6.202 1.00 97.25 98 ALA A O 1
ATOM 746 N N . MET A 1 99 ? 11.609 0.774 -7.248 1.00 97.06 99 MET A N 1
ATOM 747 C CA . MET A 1 99 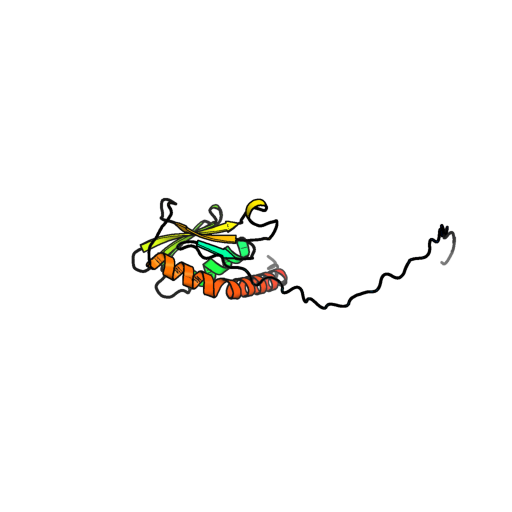? 12.979 0.355 -6.983 1.00 97.06 99 MET A CA 1
ATOM 748 C C . MET A 1 99 ? 13.900 0.873 -8.086 1.00 97.06 99 MET A C 1
ATOM 750 O O . MET A 1 99 ? 13.496 1.005 -9.243 1.00 97.06 99 MET A O 1
ATOM 754 N N . THR A 1 100 ? 15.143 1.176 -7.733 1.00 96.19 100 THR A N 1
ATOM 755 C CA . THR A 1 100 ? 16.133 1.664 -8.695 1.00 96.19 100 THR A CA 1
ATOM 756 C C . THR A 1 100 ? 16.601 0.555 -9.640 1.00 96.19 100 THR A C 1
ATOM 758 O O . THR A 1 100 ? 16.510 -0.639 -9.342 1.00 96.19 100 THR A O 1
ATOM 761 N N . ALA A 1 101 ? 17.160 0.947 -10.787 1.00 93.88 101 ALA A N 1
ATOM 762 C CA . ALA A 1 101 ? 17.789 0.018 -11.726 1.00 93.88 101 ALA A CA 1
ATOM 763 C C . ALA A 1 101 ? 18.925 -0.791 -11.075 1.00 93.88 101 ALA A C 1
ATOM 765 O O . ALA A 1 101 ? 19.045 -1.989 -11.330 1.00 93.88 101 ALA A O 1
ATOM 766 N N . ALA A 1 102 ? 19.705 -0.153 -10.193 1.00 95.38 102 ALA A N 1
ATOM 767 C CA . ALA A 1 102 ? 20.780 -0.794 -9.439 1.00 95.38 102 ALA A CA 1
ATOM 768 C C . ALA A 1 102 ? 20.255 -1.880 -8.481 1.00 95.38 102 ALA A C 1
ATOM 770 O O . ALA A 1 102 ? 20.855 -2.944 -8.381 1.00 95.38 102 ALA A O 1
ATOM 771 N N . GLU A 1 103 ? 19.110 -1.654 -7.828 1.00 92.62 103 GLU A N 1
ATOM 772 C CA . GLU A 1 103 ? 18.481 -2.642 -6.935 1.00 92.62 103 GLU A CA 1
ATOM 773 C C . GLU A 1 103 ? 17.846 -3.828 -7.678 1.00 92.62 103 GLU A C 1
ATOM 775 O O . GLU A 1 103 ? 17.576 -4.863 -7.072 1.00 92.62 103 GLU A O 1
ATOM 780 N N . THR A 1 104 ? 17.534 -3.676 -8.967 1.00 92.25 104 THR A N 1
ATOM 781 C CA . THR A 1 104 ? 16.641 -4.600 -9.689 1.00 92.25 104 THR A CA 1
ATOM 782 C C . THR A 1 104 ? 17.255 -5.249 -10.921 1.00 92.25 104 THR A C 1
ATOM 784 O O . THR A 1 104 ? 16.613 -6.113 -11.519 1.00 92.25 104 THR A O 1
ATOM 787 N N . GLY A 1 105 ? 18.457 -4.835 -11.330 1.00 93.06 105 GLY A N 1
ATOM 788 C CA . GLY A 1 105 ? 19.059 -5.270 -12.589 1.00 93.06 105 GLY A CA 1
ATOM 789 C C . GLY A 1 105 ? 18.279 -4.776 -13.811 1.00 93.06 105 GLY A C 1
ATOM 790 O O . GLY A 1 105 ? 18.076 -5.536 -14.751 1.00 93.06 105 GLY A O 1
ATOM 791 N N . ASN A 1 106 ? 17.814 -3.519 -13.788 1.00 92.38 106 ASN A N 1
ATOM 792 C CA . ASN A 1 106 ? 16.974 -2.891 -14.826 1.00 92.38 106 ASN A CA 1
ATOM 793 C C . ASN A 1 106 ? 15.564 -3.490 -15.001 1.00 92.38 106 ASN A C 1
ATOM 795 O O . ASN A 1 106 ? 14.885 -3.197 -15.986 1.00 92.38 106 ASN A O 1
ATOM 799 N N . VAL A 1 107 ? 15.090 -4.300 -14.055 1.00 93.56 107 VAL A N 1
ATOM 800 C CA . VAL A 1 107 ? 13.721 -4.830 -14.076 1.00 93.56 107 VAL A CA 1
ATOM 801 C C . VAL A 1 107 ? 12.795 -3.887 -13.316 1.00 93.56 107 VAL A C 1
ATOM 803 O O . VAL A 1 107 ? 13.033 -3.579 -12.152 1.00 93.56 107 VAL A O 1
ATOM 806 N N . ILE A 1 108 ? 11.693 -3.466 -13.940 1.00 95.81 108 ILE A N 1
ATOM 807 C CA . ILE A 1 108 ? 10.691 -2.631 -13.266 1.00 95.81 108 ILE A CA 1
ATOM 808 C C . ILE A 1 108 ? 10.123 -3.393 -12.063 1.00 95.81 108 ILE A C 1
ATOM 810 O O . ILE A 1 108 ? 9.467 -4.428 -12.212 1.00 95.81 108 ILE A O 1
ATOM 814 N N . ARG A 1 109 ? 10.361 -2.860 -10.863 1.00 96.81 109 ARG A N 1
ATOM 815 C CA . ARG A 1 109 ? 9.808 -3.376 -9.612 1.00 96.81 109 ARG A CA 1
ATOM 816 C C . ARG A 1 109 ? 9.355 -2.253 -8.697 1.00 96.81 109 ARG A C 1
ATOM 818 O O . ARG A 1 109 ? 9.937 -1.168 -8.665 1.00 96.81 109 ARG A O 1
ATOM 825 N N . THR A 1 110 ? 8.352 -2.572 -7.895 1.00 98.00 110 THR A N 1
ATOM 826 C CA . THR A 1 110 ? 7.848 -1.713 -6.829 1.00 98.00 110 THR A CA 1
ATOM 827 C C . THR A 1 110 ? 7.997 -2.427 -5.494 1.00 98.00 110 THR A C 1
ATOM 829 O O . THR A 1 110 ? 7.599 -3.583 -5.353 1.00 98.00 110 THR A O 1
ATOM 832 N N . ARG A 1 111 ? 8.557 -1.728 -4.507 1.00 97.50 111 ARG A N 1
ATOM 833 C CA . ARG A 1 111 ? 8.615 -2.148 -3.107 1.00 97.50 111 ARG A CA 1
ATOM 834 C C . ARG A 1 111 ? 7.388 -1.610 -2.375 1.00 97.50 111 ARG A C 1
ATOM 836 O O . ARG A 1 111 ? 7.133 -0.405 -2.395 1.00 97.50 111 ARG A O 1
ATOM 843 N N . VAL A 1 112 ? 6.651 -2.496 -1.718 1.00 97.88 112 VAL A N 1
ATOM 844 C CA . VAL A 1 112 ? 5.524 -2.166 -0.844 1.00 97.88 112 VAL A CA 1
ATOM 845 C C . VAL A 1 112 ? 5.975 -2.354 0.599 1.00 97.88 112 VAL A C 1
ATOM 847 O O . VAL A 1 112 ? 6.412 -3.440 0.963 1.00 97.88 112 VAL A O 1
ATOM 850 N N . THR A 1 113 ? 5.903 -1.305 1.419 1.00 97.31 113 THR A N 1
ATOM 851 C CA . THR A 1 113 ? 6.371 -1.338 2.821 1.00 97.31 113 THR A CA 1
ATOM 852 C C . THR A 1 113 ? 5.347 -0.733 3.768 1.00 97.31 113 THR A C 1
ATOM 854 O O . THR A 1 113 ? 4.629 0.188 3.375 1.00 97.31 113 THR A O 1
ATOM 857 N N . ALA A 1 114 ? 5.316 -1.199 5.017 1.00 97.19 114 ALA A N 1
ATOM 858 C CA . ALA A 1 114 ? 4.609 -0.523 6.101 1.00 97.19 114 ALA A CA 1
ATOM 859 C C . ALA A 1 114 ? 5.569 0.340 6.936 1.00 97.19 114 ALA A C 1
ATOM 861 O O . ALA A 1 114 ? 6.708 -0.050 7.205 1.00 97.19 114 ALA A O 1
ATOM 862 N N . ARG A 1 115 ? 5.110 1.517 7.372 1.00 96.75 115 ARG A N 1
ATOM 863 C CA . ARG A 1 115 ? 5.844 2.434 8.262 1.00 96.75 115 ARG A CA 1
ATOM 864 C C . ARG A 1 115 ? 4.918 3.014 9.326 1.00 96.75 115 ARG A C 1
ATOM 866 O O . ARG A 1 115 ? 3.707 3.064 9.138 1.00 96.75 115 ARG A O 1
ATOM 873 N N . THR A 1 116 ? 5.478 3.489 10.434 1.00 96.69 116 THR A N 1
ATOM 874 C CA . THR A 1 116 ? 4.727 4.318 11.389 1.00 96.69 116 THR A CA 1
ATOM 875 C C . THR A 1 116 ? 4.321 5.649 10.734 1.00 96.69 116 THR A C 1
ATOM 877 O O . THR A 1 116 ? 4.938 6.037 9.737 1.00 96.69 116 THR A O 1
ATOM 880 N N . PRO A 1 117 ? 3.362 6.410 11.297 1.00 96.38 117 PRO A N 1
ATOM 881 C CA . PRO A 1 117 ? 3.048 7.765 10.822 1.00 96.38 117 PRO A CA 1
ATOM 882 C C . PRO A 1 117 ? 4.261 8.713 10.806 1.00 96.38 117 PRO A C 1
ATOM 884 O O . PRO A 1 117 ? 4.352 9.601 9.966 1.00 96.38 117 PRO A O 1
ATOM 887 N N . ALA A 1 118 ? 5.243 8.472 11.681 1.00 95.19 118 ALA A N 1
ATOM 888 C CA . ALA A 1 118 ? 6.520 9.188 11.708 1.00 95.19 118 ALA A CA 1
ATOM 889 C C . ALA A 1 118 ? 7.549 8.678 10.670 1.00 95.19 118 ALA A C 1
ATOM 891 O O . ALA A 1 118 ? 8.705 9.092 10.695 1.00 95.19 118 ALA A O 1
ATOM 892 N N . GLY A 1 119 ? 7.174 7.737 9.798 1.00 93.38 119 GLY A N 1
ATOM 893 C CA . GLY A 1 119 ? 8.029 7.181 8.745 1.00 93.38 119 GLY A CA 1
ATOM 894 C C . GLY A 1 119 ? 9.033 6.114 9.201 1.00 93.38 119 GLY A C 1
ATOM 895 O O . GLY A 1 119 ? 9.842 5.651 8.396 1.00 93.38 119 GLY A O 1
ATOM 896 N N . LYS A 1 120 ? 8.999 5.681 10.468 1.00 94.69 120 LYS A N 1
ATOM 897 C CA . LYS A 1 120 ? 9.913 4.648 10.993 1.00 94.69 120 LYS A CA 1
ATOM 898 C C . LYS A 1 120 ? 9.466 3.243 10.564 1.00 94.69 120 LYS A C 1
ATOM 900 O O . LYS A 1 120 ? 8.285 3.059 10.267 1.00 94.69 120 LYS A O 1
ATOM 905 N N . PRO A 1 121 ? 10.368 2.240 10.512 1.00 93.31 121 PRO A N 1
ATOM 906 C CA . PRO A 1 121 ? 9.947 0.843 10.406 1.00 93.31 121 PRO A CA 1
ATOM 907 C C . PRO A 1 121 ? 8.870 0.519 11.449 1.00 93.31 121 PRO A C 1
ATOM 909 O O . PRO A 1 121 ? 8.958 0.987 12.585 1.00 93.31 121 PRO A O 1
ATOM 912 N N . ILE A 1 122 ? 7.861 -0.255 11.057 1.00 91.69 122 ILE A N 1
ATOM 913 C CA . ILE A 1 122 ? 6.832 -0.756 11.967 1.00 91.69 122 ILE A CA 1
ATOM 914 C C . ILE A 1 122 ? 6.812 -2.275 11.894 1.00 91.69 122 ILE A C 1
ATOM 916 O O . ILE A 1 122 ? 6.702 -2.844 10.810 1.00 91.69 122 ILE A O 1
ATOM 920 N N . ASP A 1 123 ? 6.913 -2.907 13.056 1.00 89.69 123 ASP A N 1
ATOM 921 C CA . ASP A 1 123 ? 6.779 -4.347 13.202 1.00 89.69 123 ASP A CA 1
ATOM 922 C C . ASP A 1 123 ? 5.597 -4.640 14.131 1.00 89.69 123 ASP A C 1
ATOM 924 O O . ASP A 1 123 ? 5.667 -4.425 15.341 1.00 89.69 123 ASP A O 1
ATOM 928 N N . ASN A 1 124 ? 4.460 -5.008 13.543 1.00 92.44 124 ASN A N 1
ATOM 929 C CA . ASN A 1 124 ? 3.202 -5.227 14.248 1.00 92.44 124 ASN A CA 1
ATOM 930 C C . ASN A 1 124 ? 2.342 -6.244 13.483 1.00 92.44 124 ASN A C 1
ATOM 932 O O . ASN A 1 124 ? 2.333 -6.260 12.253 1.00 92.44 124 ASN A O 1
ATOM 936 N N . ASP A 1 125 ? 1.581 -7.073 14.193 1.00 95.38 125 ASP A N 1
ATOM 937 C CA . ASP A 1 125 ? 0.775 -8.120 13.555 1.00 95.38 125 ASP A CA 1
ATOM 938 C C . ASP A 1 125 ? -0.358 -7.554 12.690 1.00 95.38 125 ASP A C 1
ATOM 940 O O . ASP A 1 125 ? -0.639 -8.090 11.621 1.00 95.38 125 ASP A O 1
ATOM 944 N N . ALA A 1 126 ? -0.962 -6.430 13.092 1.00 95.56 126 ALA A N 1
ATOM 945 C CA . ALA A 1 126 ? -2.001 -5.768 12.309 1.00 95.56 126 ALA A CA 1
ATOM 946 C C . ALA A 1 126 ? -1.453 -5.274 10.959 1.00 95.56 126 ALA A C 1
ATOM 948 O O . ALA A 1 126 ? -2.096 -5.443 9.922 1.00 95.56 126 ALA A O 1
ATOM 949 N N . THR A 1 127 ? -0.244 -4.703 10.945 1.00 96.06 127 THR A N 1
ATOM 950 C CA . THR A 1 127 ? 0.380 -4.239 9.696 1.00 96.06 127 THR A CA 1
ATOM 951 C C . THR A 1 127 ? 0.840 -5.407 8.831 1.00 96.06 127 THR A C 1
ATOM 953 O O . THR A 1 127 ? 0.656 -5.369 7.613 1.00 96.06 127 THR A O 1
ATOM 956 N N . ALA A 1 128 ? 1.376 -6.467 9.441 1.00 95.06 128 ALA A N 1
ATOM 957 C CA . ALA A 1 128 ? 1.757 -7.690 8.742 1.00 95.06 128 ALA A CA 1
ATOM 958 C C . ALA A 1 128 ? 0.551 -8.370 8.070 1.00 95.06 128 ALA A C 1
ATOM 960 O O . ALA A 1 128 ? 0.655 -8.798 6.923 1.00 95.06 128 ALA A O 1
ATOM 961 N N . GLU A 1 129 ? -0.606 -8.411 8.736 1.00 95.88 129 GLU A N 1
ATOM 962 C CA . GLU A 1 129 ? -1.847 -8.978 8.195 1.00 95.88 129 GLU A CA 1
ATOM 963 C C . GLU A 1 129 ? -2.335 -8.203 6.959 1.00 95.88 129 GLU A C 1
ATOM 965 O O . GLU A 1 129 ? -2.651 -8.800 5.924 1.00 95.88 129 GLU A O 1
ATOM 970 N N . VAL A 1 130 ? -2.318 -6.865 7.023 1.00 97.31 130 VAL A N 1
ATOM 971 C CA . VAL A 1 130 ? -2.680 -6.010 5.881 1.00 97.31 130 VAL A CA 1
ATOM 972 C C . VAL A 1 130 ? -1.685 -6.162 4.732 1.00 97.31 130 VAL A C 1
ATOM 974 O O . VAL A 1 130 ? -2.103 -6.284 3.579 1.00 97.31 130 VAL A O 1
ATOM 977 N N . LEU A 1 131 ? -0.379 -6.213 5.008 1.00 96.94 131 LEU A N 1
ATOM 978 C CA . LEU A 1 131 ? 0.623 -6.452 3.966 1.00 96.94 131 LEU A CA 1
ATOM 979 C C . LEU A 1 131 ? 0.471 -7.834 3.326 1.00 96.94 131 LEU A C 1
ATOM 981 O O . LEU A 1 131 ? 0.544 -7.932 2.106 1.00 96.94 131 LEU A O 1
ATOM 985 N N . ALA A 1 132 ? 0.189 -8.880 4.102 1.00 95.56 132 ALA A N 1
ATOM 986 C CA . ALA A 1 132 ? -0.051 -10.222 3.573 1.00 95.56 132 ALA A CA 1
ATOM 987 C C . ALA A 1 132 ? -1.329 -10.292 2.717 1.00 95.56 132 ALA A C 1
ATOM 989 O O . ALA A 1 132 ? -1.386 -11.011 1.716 1.00 95.56 132 ALA A O 1
ATOM 990 N N . MET A 1 133 ? -2.373 -9.541 3.076 1.00 96.75 133 MET A N 1
ATOM 991 C CA . MET A 1 133 ? -3.554 -9.367 2.226 1.00 96.75 133 MET A CA 1
ATOM 992 C C . MET A 1 133 ? -3.186 -8.675 0.906 1.00 96.75 133 MET A C 1
ATOM 994 O O . MET A 1 133 ? -3.522 -9.193 -0.159 1.00 96.75 133 MET A O 1
ATOM 998 N N . LEU A 1 134 ? -2.478 -7.542 0.964 1.00 97.81 134 LEU A N 1
ATOM 999 C CA . LEU A 1 134 ? -2.046 -6.803 -0.226 1.00 97.81 134 LEU A CA 1
ATOM 1000 C C . LEU A 1 134 ? -1.173 -7.670 -1.130 1.00 97.81 134 LEU A C 1
ATOM 1002 O O . LEU A 1 134 ? -1.425 -7.755 -2.327 1.00 97.81 134 LEU A O 1
ATOM 1006 N N . GLN A 1 135 ? -0.198 -8.366 -0.558 1.00 96.25 135 GLN A N 1
ATOM 1007 C CA . GLN A 1 135 ? 0.702 -9.251 -1.280 1.00 96.25 135 GLN A CA 1
ATOM 1008 C C . GLN A 1 135 ? -0.050 -10.314 -2.093 1.00 96.25 135 GLN A C 1
ATOM 1010 O O . GLN A 1 135 ? 0.310 -10.581 -3.238 1.00 96.25 135 GLN A O 1
ATOM 1015 N N . ARG A 1 136 ? -1.113 -10.898 -1.525 1.00 96.50 136 ARG A N 1
ATOM 1016 C CA . ARG A 1 136 ? -1.946 -11.896 -2.212 1.00 96.50 136 ARG A CA 1
ATOM 1017 C C . ARG A 1 136 ? -2.830 -11.284 -3.300 1.00 96.50 136 ARG A C 1
ATOM 1019 O O . ARG A 1 136 ? -3.006 -11.895 -4.348 1.00 96.50 136 ARG A O 1
ATOM 1026 N N . ALA A 1 137 ? -3.403 -10.109 -3.052 1.00 97.88 137 ALA A N 1
ATOM 1027 C CA . ALA A 1 137 ? -4.400 -9.506 -3.938 1.00 97.88 137 ALA A CA 1
ATOM 1028 C C . ALA A 1 137 ? -3.794 -8.688 -5.093 1.00 97.88 137 ALA A C 1
ATOM 1030 O O . ALA A 1 137 ? -4.373 -8.622 -6.179 1.00 97.88 137 ALA A O 1
ATOM 1031 N N . LEU A 1 138 ? -2.630 -8.069 -4.878 1.00 98.00 138 LEU A N 1
ATOM 1032 C CA . LEU A 1 138 ? -2.047 -7.104 -5.810 1.00 98.00 138 LEU A CA 1
ATOM 1033 C C . LEU A 1 138 ? -1.765 -7.642 -7.214 1.00 98.00 138 LEU A C 1
ATOM 1035 O O . LEU A 1 138 ? -2.082 -6.911 -8.149 1.00 98.00 138 LEU A O 1
ATOM 1039 N N . PRO A 1 139 ? -1.216 -8.857 -7.423 1.00 97.50 139 PRO A N 1
ATOM 1040 C CA . PRO A 1 139 ? -0.945 -9.337 -8.778 1.00 97.50 139 PRO A CA 1
ATOM 1041 C C . PRO A 1 139 ? -2.196 -9.325 -9.665 1.00 97.50 139 PRO A C 1
ATOM 1043 O O . PRO A 1 139 ? -2.160 -8.821 -10.784 1.00 97.50 139 PRO A O 1
ATOM 1046 N N . ALA A 1 140 ? -3.326 -9.805 -9.141 1.00 98.00 140 ALA A N 1
ATOM 1047 C CA . ALA A 1 140 ? -4.585 -9.815 -9.877 1.00 98.00 140 ALA A CA 1
ATOM 1048 C C . ALA A 1 140 ? -5.156 -8.400 -10.054 1.00 98.00 140 ALA A C 1
ATOM 1050 O O . ALA A 1 140 ? -5.625 -8.052 -11.138 1.00 98.00 140 ALA A O 1
ATOM 1051 N N . GLU A 1 141 ? -5.110 -7.568 -9.011 1.00 98.38 141 GLU A N 1
ATOM 1052 C CA . GLU A 1 141 ? -5.680 -6.221 -9.079 1.00 98.38 141 GLU A CA 1
ATOM 1053 C C . GLU A 1 141 ? -4.885 -5.291 -10.009 1.00 98.38 141 GLU A C 1
ATOM 1055 O O . GLU A 1 141 ? -5.482 -4.489 -10.725 1.00 98.38 141 GLU A O 1
ATOM 1060 N N . VAL A 1 142 ? -3.559 -5.440 -10.085 1.00 98.44 142 VAL A N 1
ATOM 1061 C CA . VAL A 1 142 ? -2.710 -4.718 -11.048 1.00 98.44 142 VAL A CA 1
ATOM 1062 C C . VAL A 1 142 ? -3.168 -4.982 -12.482 1.00 98.44 142 VAL A C 1
ATOM 1064 O O . VAL A 1 142 ? -3.363 -4.039 -13.251 1.00 98.44 142 VAL A O 1
ATOM 1067 N N . GLU A 1 143 ? -3.426 -6.241 -12.838 1.00 98.06 143 GLU A N 1
ATOM 1068 C CA . GLU A 1 143 ? -3.931 -6.585 -14.170 1.00 98.06 143 GLU A CA 1
ATOM 1069 C C . GLU A 1 143 ? -5.322 -5.989 -14.433 1.00 98.06 143 GLU A C 1
ATOM 1071 O O . GLU A 1 143 ? -5.599 -5.472 -15.523 1.00 98.06 143 GLU A O 1
ATOM 1076 N N . ARG A 1 144 ? -6.196 -5.963 -13.418 1.00 97.81 144 ARG A N 1
ATOM 1077 C CA . ARG A 1 144 ? -7.513 -5.315 -13.531 1.00 97.81 144 ARG A CA 1
ATOM 1078 C C . ARG A 1 144 ? -7.389 -3.811 -13.756 1.00 97.81 144 ARG A C 1
ATOM 1080 O O . ARG A 1 144 ? -8.063 -3.284 -14.647 1.00 97.81 144 ARG A O 1
ATOM 1087 N N . VAL A 1 145 ? -6.528 -3.127 -13.004 1.00 96.19 145 VAL A N 1
ATOM 1088 C CA . VAL A 1 145 ? -6.264 -1.688 -13.147 1.00 96.19 145 VAL A CA 1
ATOM 1089 C C . VAL A 1 145 ? -5.741 -1.375 -14.548 1.00 96.19 145 VAL A C 1
ATOM 1091 O O . VAL A 1 145 ? -6.290 -0.497 -15.220 1.00 96.19 145 VAL A O 1
ATOM 1094 N N . ARG A 1 146 ? -4.758 -2.134 -15.045 1.00 96.44 146 ARG A N 1
ATOM 1095 C CA . ARG A 1 146 ? -4.221 -1.984 -16.410 1.00 96.44 146 ARG A CA 1
ATOM 1096 C C . ARG A 1 146 ? -5.309 -2.125 -17.467 1.00 96.44 146 ARG A C 1
ATOM 1098 O O . ARG A 1 146 ? -5.440 -1.275 -18.353 1.00 96.44 146 ARG A O 1
ATOM 1105 N N . ALA A 1 147 ? -6.144 -3.157 -17.348 1.00 96.56 147 ALA A N 1
ATOM 1106 C CA . ALA A 1 147 ? -7.250 -3.386 -18.269 1.00 96.56 147 ALA A CA 1
ATOM 1107 C C . ALA A 1 147 ? -8.272 -2.235 -18.246 1.00 96.56 147 ALA A C 1
ATOM 1109 O O . ALA A 1 147 ? -8.771 -1.821 -19.296 1.00 96.56 147 ALA A O 1
ATOM 1110 N N . GLN A 1 148 ? -8.585 -1.687 -17.069 1.00 94.38 148 GLN A N 1
ATOM 1111 C CA . GLN A 1 148 ? -9.486 -0.540 -16.937 1.00 94.38 148 GLN A CA 1
ATOM 1112 C C . GLN A 1 148 ? -8.894 0.730 -17.560 1.00 94.38 148 GLN A C 1
ATOM 1114 O O . GLN A 1 148 ? -9.574 1.400 -18.340 1.00 94.38 148 GLN A O 1
ATOM 1119 N N . GLN A 1 149 ? -7.628 1.038 -17.282 1.00 91.88 149 GLN A N 1
ATOM 1120 C CA . GLN A 1 149 ? -6.945 2.202 -17.851 1.00 91.88 149 GLN A CA 1
ATOM 1121 C C . GLN A 1 149 ? -6.843 2.111 -19.379 1.00 91.88 149 GLN A C 1
ATOM 1123 O O . GLN A 1 149 ? -7.097 3.092 -20.080 1.00 91.88 149 GLN A O 1
ATOM 1128 N N . ALA A 1 150 ? -6.546 0.928 -19.923 1.00 93.44 150 ALA A N 1
ATOM 1129 C CA . ALA A 1 150 ? -6.530 0.700 -21.365 1.00 93.44 150 ALA A CA 1
ATOM 1130 C C . ALA A 1 150 ? -7.911 0.939 -22.003 1.00 93.44 150 ALA A C 1
ATOM 1132 O O . ALA A 1 150 ? -8.000 1.527 -23.082 1.00 93.44 150 ALA A O 1
ATOM 1133 N N . LYS A 1 151 ? -9.001 0.539 -21.330 1.00 93.31 151 LYS A N 1
ATOM 1134 C CA . LYS A 1 151 ? -10.376 0.828 -21.776 1.00 93.31 151 LYS A CA 1
ATOM 1135 C C . LYS A 1 151 ? -10.689 2.324 -21.738 1.00 93.31 151 LYS A C 1
ATOM 1137 O O . LYS A 1 151 ? -11.350 2.818 -22.644 1.00 93.31 151 LYS A O 1
ATOM 1142 N N . GLN A 1 152 ? -10.227 3.046 -20.719 1.00 89.19 152 GLN A N 1
ATOM 1143 C CA . GLN A 1 152 ? -10.447 4.490 -20.597 1.00 89.19 152 GLN A CA 1
ATOM 1144 C C . GLN A 1 152 ? -9.705 5.275 -21.684 1.00 89.19 152 GLN A C 1
ATOM 1146 O O . GLN A 1 152 ? -10.312 6.125 -22.328 1.00 89.19 152 GLN A O 1
ATOM 1151 N N . LYS A 1 153 ? -8.442 4.928 -21.967 1.00 87.06 153 LYS A N 1
ATOM 1152 C CA . LYS A 1 153 ? -7.639 5.555 -23.035 1.00 87.06 153 LYS A CA 1
ATOM 1153 C C . LYS A 1 153 ? -8.258 5.405 -24.431 1.00 87.06 153 LYS A C 1
ATOM 1155 O O . LYS A 1 153 ? -8.040 6.250 -25.288 1.00 87.06 153 LYS A O 1
ATOM 1160 N N . LYS A 1 154 ? -9.032 4.340 -24.662 1.00 81.88 154 LYS A N 1
ATOM 1161 C CA . LYS A 1 154 ? -9.698 4.061 -25.946 1.00 81.88 154 LYS A CA 1
ATOM 1162 C C . LYS A 1 154 ? -11.066 4.735 -26.102 1.00 81.88 154 LYS A C 1
ATOM 1164 O O . LYS A 1 154 ? -11.616 4.710 -27.199 1.00 81.88 154 LYS A O 1
ATOM 1169 N N . LYS A 1 155 ? -11.651 5.309 -25.042 1.00 77.31 155 LYS A N 1
ATOM 1170 C CA . LYS A 1 155 ? -12.946 5.996 -25.147 1.00 77.31 155 LYS A CA 1
ATOM 1171 C C . LYS A 1 155 ? -12.731 7.387 -25.759 1.00 77.31 155 LYS A C 1
ATOM 1173 O O . LYS A 1 155 ? -12.026 8.190 -25.150 1.00 77.31 155 LYS A O 1
ATOM 1178 N N . PRO A 1 156 ? -13.336 7.709 -26.919 1.00 71.62 156 PRO A N 1
ATOM 1179 C CA . PRO A 1 156 ? -13.268 9.060 -27.455 1.00 71.62 156 PRO A CA 1
ATOM 1180 C C . PRO A 1 156 ? -13.916 10.014 -26.452 1.00 71.62 156 PRO A C 1
ATOM 1182 O O . PRO A 1 156 ? -15.037 9.775 -25.991 1.00 71.62 156 PRO A O 1
ATOM 1185 N N . VAL A 1 157 ? -13.202 11.084 -26.097 1.00 71.00 157 VAL A N 1
ATOM 1186 C CA . VAL A 1 157 ? -13.744 12.168 -25.275 1.00 71.00 157 VAL A CA 1
ATOM 1187 C C . VAL A 1 157 ? -14.908 12.757 -26.060 1.00 71.00 157 VAL A C 1
ATOM 1189 O O . VAL A 1 157 ? -14.700 13.500 -27.020 1.00 71.00 157 VAL A O 1
ATOM 1192 N N . LYS A 1 158 ? -16.144 12.392 -25.699 1.00 67.50 158 LYS A N 1
ATOM 1193 C CA . LYS A 1 158 ? -17.334 13.079 -26.198 1.00 67.50 158 LYS A CA 1
ATOM 1194 C C . LYS A 1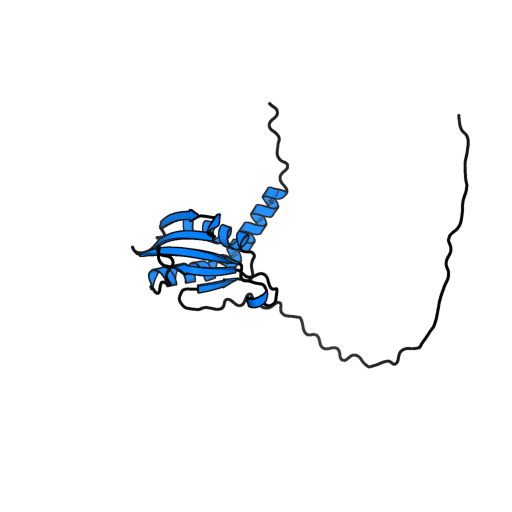 158 ? -17.227 14.517 -25.698 1.00 67.50 158 LYS A C 1
ATOM 1196 O O . LYS A 1 158 ? -17.577 14.800 -24.558 1.00 67.50 158 LYS A O 1
ATOM 1201 N N . ARG A 1 159 ? -16.664 15.404 -26.523 1.00 62.19 159 ARG A N 1
ATOM 1202 C CA . ARG A 1 159 ? -16.687 16.846 -26.285 1.00 62.19 159 ARG A CA 1
ATOM 1203 C C . ARG A 1 159 ? -18.159 17.241 -26.236 1.00 62.19 159 ARG A C 1
ATOM 1205 O O . ARG A 1 159 ? -18.825 17.230 -27.269 1.00 62.19 159 ARG A O 1
ATOM 1212 N N . ALA A 1 160 ? -18.664 17.514 -25.036 1.00 62.56 160 ALA A N 1
ATOM 1213 C CA . ALA A 1 160 ? -19.916 18.231 -24.878 1.00 62.56 160 ALA A CA 1
ATOM 1214 C C . ALA A 1 160 ? -19.732 19.573 -25.594 1.00 62.56 160 ALA A C 1
ATOM 1216 O O . ALA A 1 160 ? -18.795 20.318 -25.298 1.00 62.56 160 ALA A O 1
ATOM 1217 N N . LYS A 1 161 ? -20.533 19.792 -26.635 1.00 55.47 161 LYS A N 1
ATOM 1218 C CA . LYS A 1 161 ? -20.552 21.047 -27.380 1.00 55.47 161 LYS A CA 1
ATOM 1219 C C . LYS A 1 161 ? -21.179 22.110 -26.456 1.00 55.47 161 LYS A C 1
ATOM 1221 O O . LYS A 1 161 ? -22.149 21.749 -25.787 1.00 55.47 161 LYS A O 1
ATOM 1226 N N . PRO A 1 162 ? -20.596 23.319 -26.358 1.00 63.84 162 PRO A N 1
ATOM 1227 C CA . PRO A 1 162 ? -21.133 24.394 -25.525 1.00 63.84 162 PRO A CA 1
ATOM 1228 C C . PRO A 1 162 ? -22.534 24.817 -25.970 1.00 63.84 162 PRO A C 1
ATOM 1230 O O . PRO A 1 162 ? -22.848 24.635 -27.172 1.00 63.84 162 PRO A O 1
#

Organism: NCBI:txid453783

Secondary structure (DSSP, 8-state):
--------------------PPP-------------------EETTEEEESS-HHHHHHHHHHHHHHSTTEEEEEEEGGGTEEEEEETTEEEEEEEEEPPHHHHTT---EEEEEE-TTS-B---HHHHHHHHHHHHHHHHHHHHHHHHHHHHHTS-------

pLDDT: mean 82.1, std 20.83, range [36.78, 98.62]

Radius of gyration: 27.45 Å; chains: 1; bounding box: 54×54×88 Å